Protein AF-A0A947KTF3-F1 (afdb_monomer_lite)

pLDDT: mean 92.37, std 8.35, range [45.25, 97.62]

Secondary structure (DSSP, 8-state):
---HHHHHHHHHHHHTT---HHHHHTTS-HHHHHHHHHHHHT--HHHHHHHTGGGS-HHHHHHH--HHHHHHHHHHHHHHHH---

Foldseek 3Di:
DDAVVNLVVLLVCVVVVVDDLCVVQVPPDLVVLVVVLVVLVPDDVVSCCVPPLVPDDPVVSVVSVDVVNSVVSSVSNNDSSNPDD

Sequence (85 aa):
MTQVRDLFDLDLLLSSGAVIPANETASIPADLLQEAEQRCLAMRFGDFKSQVLSYLAPDHQVAYDDPEVWDHMVLRVTEALRGQR

Radius of gyration: 13.0 Å; chains: 1; bounding box: 33×26×32 Å

Structure (mmCIF, N/CA/C/O backbone):
data_AF-A0A947KTF3-F1
#
_entry.id   AF-A0A947KTF3-F1
#
loop_
_atom_site.group_PDB
_atom_site.id
_atom_site.type_symbol
_atom_site.label_atom_id
_atom_site.label_alt_id
_atom_site.label_comp_id
_atom_site.label_asym_id
_atom_site.label_entity_id
_atom_site.label_seq_id
_atom_site.pdbx_PDB_ins_code
_atom_site.Cartn_x
_atom_site.Cartn_y
_atom_site.Cartn_z
_atom_site.occupancy
_atom_site.B_iso_or_equiv
_atom_site.auth_seq_id
_atom_site.auth_comp_id
_atom_site.auth_asym_id
_atom_site.auth_atom_id
_atom_site.pdbx_PDB_model_num
ATOM 1 N N . MET A 1 1 ? -2.723 12.715 -9.361 1.00 58.34 1 MET A N 1
ATOM 2 C CA . MET A 1 1 ? -3.239 12.546 -7.986 1.00 58.34 1 MET A CA 1
ATOM 3 C C . MET A 1 1 ? -3.396 11.055 -7.778 1.00 58.34 1 MET A C 1
ATOM 5 O O . MET A 1 1 ? -4.116 10.461 -8.563 1.00 58.34 1 MET A O 1
ATOM 9 N N . THR A 1 2 ? -2.686 10.465 -6.820 1.00 75.38 2 THR A N 1
ATOM 10 C CA . THR A 1 2 ? -2.847 9.047 -6.451 1.00 75.38 2 THR A CA 1
ATOM 11 C C . THR A 1 2 ? -3.679 9.006 -5.181 1.00 75.38 2 THR A C 1
ATOM 13 O O . THR A 1 2 ? -3.396 9.770 -4.256 1.00 75.38 2 THR A O 1
ATOM 16 N N . GLN A 1 3 ? -4.729 8.193 -5.163 1.00 88.81 3 GLN A N 1
ATOM 17 C CA . GLN A 1 3 ? -5.649 8.092 -4.036 1.00 88.81 3 GLN A CA 1
ATOM 18 C C . GLN A 1 3 ? -5.355 6.835 -3.224 1.00 88.81 3 GLN A C 1
ATOM 20 O O . GLN A 1 3 ? -4.866 5.837 -3.745 1.00 88.81 3 GLN A O 1
ATOM 25 N N . VAL A 1 4 ? -5.713 6.860 -1.943 1.00 92.31 4 VAL A N 1
ATOM 26 C CA . VAL A 1 4 ? -5.570 5.687 -1.068 1.00 92.31 4 VAL A CA 1
ATOM 27 C C . VAL A 1 4 ? -6.454 4.522 -1.525 1.00 92.31 4 VAL A C 1
ATOM 29 O O . VAL A 1 4 ? -6.117 3.359 -1.321 1.00 92.31 4 VAL A O 1
ATOM 32 N N . ARG A 1 5 ? -7.556 4.832 -2.216 1.00 94.06 5 ARG A N 1
ATOM 33 C CA . ARG A 1 5 ? -8.388 3.833 -2.884 1.00 94.06 5 ARG A CA 1
ATOM 34 C C . ARG A 1 5 ? -7.615 3.034 -3.933 1.00 94.06 5 ARG A C 1
ATOM 36 O O . ARG A 1 5 ? -7.786 1.825 -3.979 1.00 94.06 5 ARG A O 1
ATOM 43 N N . ASP A 1 6 ? -6.744 3.678 -4.712 1.00 94.25 6 ASP A N 1
ATOM 44 C CA . ASP A 1 6 ? -5.949 2.988 -5.734 1.00 94.25 6 ASP A CA 1
ATOM 45 C C . ASP A 1 6 ? -5.023 1.947 -5.081 1.00 94.25 6 ASP A C 1
ATOM 47 O O . ASP A 1 6 ? -4.878 0.839 -5.586 1.00 94.25 6 ASP A O 1
ATOM 51 N N . LEU A 1 7 ? -4.441 2.278 -3.921 1.00 95.38 7 LEU A N 1
ATOM 52 C CA . LEU A 1 7 ? -3.609 1.355 -3.143 1.00 95.38 7 LEU A CA 1
ATOM 53 C C . LEU A 1 7 ? -4.420 0.158 -2.634 1.00 95.38 7 LEU A C 1
ATOM 55 O O . LEU A 1 7 ? -3.969 -0.978 -2.748 1.00 95.38 7 LEU A O 1
ATOM 59 N N . PHE A 1 8 ? -5.618 0.403 -2.101 1.00 96.25 8 PHE A N 1
ATOM 60 C CA . PHE A 1 8 ? -6.509 -0.662 -1.638 1.00 96.25 8 PHE A CA 1
ATOM 61 C C . PHE A 1 8 ? -6.969 -1.573 -2.782 1.00 96.25 8 PHE A C 1
ATOM 63 O O . PHE A 1 8 ? -6.892 -2.793 -2.660 1.00 96.25 8 PHE A O 1
ATOM 70 N N . ASP A 1 9 ? -7.389 -0.996 -3.909 1.00 94.94 9 ASP A N 1
ATOM 71 C CA . ASP A 1 9 ? -7.818 -1.756 -5.084 1.00 94.94 9 ASP A CA 1
ATOM 72 C C . ASP A 1 9 ? -6.653 -2.601 -5.641 1.00 94.94 9 ASP A C 1
ATOM 74 O O . ASP A 1 9 ? -6.844 -3.767 -5.990 1.00 94.94 9 ASP A O 1
ATOM 78 N N . LEU A 1 10 ? -5.426 -2.065 -5.656 1.00 94.81 10 LEU A N 1
ATOM 79 C CA . LEU A 1 10 ? -4.229 -2.825 -6.025 1.00 94.81 10 LEU A CA 1
ATOM 80 C C . LEU A 1 10 ? -3.937 -3.967 -5.044 1.00 94.81 10 LEU A C 1
ATOM 82 O O . LEU A 1 10 ? -3.694 -5.084 -5.496 1.00 94.81 10 LEU A O 1
ATOM 86 N N . ASP A 1 11 ? -3.986 -3.735 -3.730 1.00 96.31 11 ASP A N 1
ATOM 87 C CA . ASP A 1 11 ? -3.794 -4.804 -2.740 1.00 96.31 11 ASP A CA 1
ATOM 88 C C . ASP A 1 11 ? -4.841 -5.919 -2.897 1.00 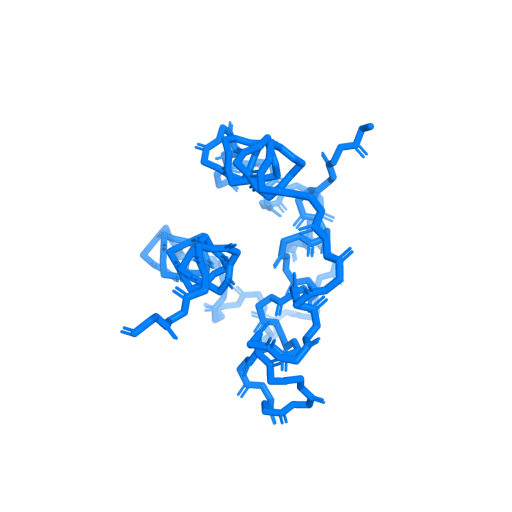96.31 11 ASP A C 1
ATOM 90 O O . ASP A 1 11 ? -4.487 -7.097 -2.845 1.00 96.31 11 ASP A O 1
ATOM 94 N N . LEU A 1 12 ? -6.101 -5.574 -3.184 1.00 95.50 12 LEU A N 1
ATOM 95 C CA . LEU A 1 12 ? -7.153 -6.552 -3.471 1.00 95.50 12 LEU A CA 1
ATOM 96 C C . LEU A 1 12 ? -6.858 -7.374 -4.733 1.00 95.50 12 LEU A C 1
ATOM 98 O O . LEU A 1 12 ? -7.009 -8.600 -4.731 1.00 95.50 12 LEU A O 1
ATOM 102 N N . LEU A 1 13 ? -6.424 -6.727 -5.816 1.00 95.75 13 LEU A N 1
ATOM 103 C CA . LEU A 1 13 ? -6.058 -7.414 -7.058 1.00 95.75 13 LEU A CA 1
ATOM 104 C C . LEU A 1 13 ? -4.861 -8.353 -6.852 1.00 95.75 13 LEU A C 1
ATOM 106 O O . LEU A 1 13 ? -4.871 -9.484 -7.338 1.00 95.75 13 LEU A O 1
ATOM 110 N N . LEU A 1 14 ? -3.859 -7.913 -6.090 1.00 94.94 14 LEU A N 1
ATOM 111 C CA . LEU A 1 14 ? -2.682 -8.709 -5.747 1.00 94.94 14 LEU A CA 1
ATOM 112 C C . LEU A 1 14 ? -3.050 -9.899 -4.857 1.00 94.94 14 LEU A C 1
ATOM 114 O O . LEU A 1 14 ? -2.676 -11.034 -5.144 1.00 94.94 14 LEU A O 1
ATOM 118 N N . SER A 1 15 ? -3.817 -9.653 -3.796 1.00 93.50 15 SER A N 1
ATOM 119 C CA . SER A 1 15 ? -4.208 -10.666 -2.812 1.00 93.50 15 SER A CA 1
ATOM 120 C C . SER A 1 15 ? -5.184 -11.699 -3.377 1.00 93.50 15 SER A C 1
ATOM 122 O O . SER A 1 15 ? -5.200 -12.841 -2.923 1.00 93.50 15 SER A O 1
ATOM 124 N N . SER A 1 16 ? -5.972 -11.333 -4.391 1.00 94.44 16 SER A N 1
ATOM 125 C CA . SER A 1 16 ? -6.847 -12.268 -5.110 1.00 94.44 16 SER A CA 1
ATOM 126 C C . SER A 1 16 ? -6.117 -13.111 -6.162 1.00 94.44 16 SER A C 1
ATOM 128 O O . SER A 1 16 ? -6.695 -14.069 -6.674 1.00 94.44 16 SER A O 1
ATOM 130 N N . GLY A 1 17 ? -4.869 -12.770 -6.504 1.00 92.50 17 GLY A N 1
ATOM 131 C CA . GLY A 1 17 ? -4.136 -13.399 -7.605 1.00 92.50 17 GLY A CA 1
ATOM 132 C C . GLY A 1 17 ? -4.694 -13.056 -8.990 1.00 92.50 17 GLY A C 1
ATOM 133 O O . GLY A 1 17 ? -4.355 -13.727 -9.964 1.00 92.50 17 GLY A O 1
ATOM 134 N N . ALA A 1 18 ? -5.549 -12.031 -9.094 1.00 93.19 18 ALA A N 1
ATOM 135 C CA . ALA A 1 18 ? -6.128 -11.584 -10.360 1.00 93.19 18 ALA A CA 1
ATOM 136 C C . ALA A 1 18 ? -5.082 -10.957 -11.295 1.00 93.19 18 ALA A C 1
ATOM 138 O O . ALA A 1 18 ? -5.280 -10.929 -12.509 1.00 93.19 18 ALA A O 1
ATOM 139 N N . VAL A 1 19 ? -3.977 -10.464 -10.730 1.00 90.69 19 VAL A N 1
ATOM 140 C CA . VAL A 1 19 ? -2.874 -9.842 -11.465 1.00 90.69 19 VAL A CA 1
ATOM 141 C C . VAL A 1 19 ? -1.538 -10.469 -11.086 1.00 90.69 19 VAL A C 1
ATOM 143 O O . VAL A 1 19 ? -1.314 -10.866 -9.942 1.00 90.69 19 VAL A O 1
ATOM 146 N N . ILE A 1 20 ? -0.628 -10.520 -12.058 1.00 90.06 20 ILE A N 1
ATOM 147 C CA . ILE A 1 20 ? 0.760 -10.937 -11.850 1.00 90.06 20 ILE A CA 1
ATOM 148 C C . ILE A 1 20 ? 1.631 -9.681 -11.982 1.00 90.06 20 ILE A C 1
ATOM 150 O O . ILE A 1 20 ? 1.775 -9.183 -13.101 1.00 90.06 20 ILE A O 1
ATOM 154 N N . PRO A 1 21 ? 2.243 -9.171 -10.894 1.00 89.62 21 PRO A N 1
ATOM 155 C CA . PRO A 1 21 ? 2.965 -7.892 -10.895 1.00 89.62 21 PRO A CA 1
ATOM 156 C C . PRO A 1 21 ? 3.994 -7.751 -12.014 1.00 89.62 21 PRO A C 1
ATOM 158 O O . PRO A 1 21 ? 4.086 -6.707 -12.656 1.00 89.62 21 PRO A O 1
ATOM 161 N N . ALA A 1 22 ? 4.743 -8.823 -12.279 1.00 88.12 22 ALA A N 1
ATOM 162 C CA . ALA A 1 22 ? 5.773 -8.837 -13.309 1.00 88.12 22 ALA A CA 1
ATOM 163 C C . ALA A 1 22 ? 5.205 -8.606 -14.719 1.00 88.12 22 ALA A C 1
ATOM 165 O O . ALA A 1 22 ? 5.872 -7.989 -15.542 1.00 88.12 22 ALA A O 1
ATOM 166 N N . ASN A 1 23 ? 3.977 -9.056 -14.993 1.00 89.94 23 ASN A N 1
ATOM 167 C CA . ASN A 1 23 ? 3.333 -8.856 -16.290 1.00 89.94 23 ASN A CA 1
ATOM 168 C C . ASN A 1 23 ? 2.795 -7.428 -16.422 1.00 89.94 23 ASN A C 1
ATOM 170 O O . ASN A 1 23 ? 2.998 -6.794 -17.454 1.00 89.94 23 ASN A O 1
ATOM 174 N N . GLU A 1 24 ? 2.158 -6.911 -15.369 1.00 89.38 24 GLU A N 1
ATOM 175 C CA . GLU A 1 24 ? 1.520 -5.588 -15.392 1.00 89.38 24 GLU A CA 1
ATOM 176 C C . GLU A 1 24 ? 2.539 -4.438 -15.3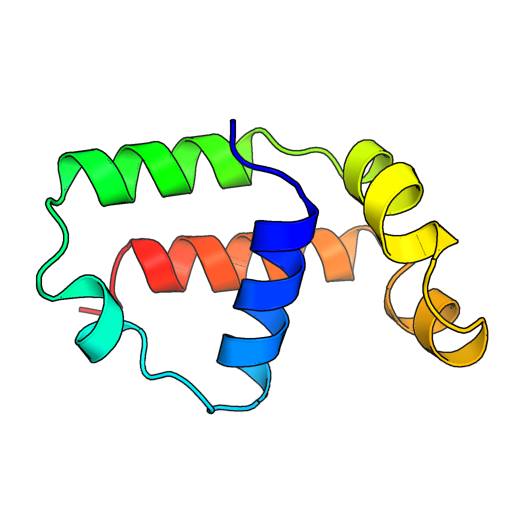96 1.00 89.38 24 GLU A C 1
ATOM 178 O O . GLU A 1 24 ? 2.288 -3.372 -15.956 1.00 89.38 24 GLU A O 1
ATOM 183 N N . THR A 1 25 ? 3.715 -4.646 -14.798 1.00 90.38 25 THR A N 1
ATOM 184 C CA . THR A 1 25 ? 4.766 -3.619 -14.711 1.00 90.38 25 THR A CA 1
ATOM 185 C C . THR A 1 25 ? 5.778 -3.672 -15.858 1.00 90.38 25 THR A C 1
ATOM 187 O O . THR A 1 25 ? 6.511 -2.705 -16.055 1.00 90.38 25 THR A O 1
ATOM 190 N N . ALA A 1 26 ? 5.798 -4.740 -16.669 1.00 88.81 26 ALA A N 1
ATOM 191 C CA . ALA A 1 26 ? 6.818 -4.969 -17.703 1.00 88.81 26 ALA A CA 1
ATOM 192 C C . ALA A 1 26 ? 6.938 -3.843 -18.744 1.00 88.81 26 ALA A C 1
ATOM 194 O O . ALA A 1 26 ? 8.032 -3.573 -19.241 1.00 88.81 26 ALA A O 1
ATOM 195 N N . SER A 1 27 ? 5.824 -3.197 -19.098 1.00 90.56 27 SER A N 1
ATOM 196 C CA . SER A 1 27 ? 5.793 -2.101 -20.075 1.00 90.56 27 SER A CA 1
ATOM 197 C C . SER A 1 27 ? 5.838 -0.708 -19.444 1.00 90.56 27 SER A C 1
ATOM 199 O O . SER A 1 27 ? 5.780 0.284 -20.171 1.00 90.56 27 SER A O 1
ATOM 201 N N . ILE A 1 28 ? 5.894 -0.610 -18.113 1.00 91.88 28 ILE A N 1
ATOM 202 C CA . ILE A 1 28 ? 5.864 0.668 -17.401 1.00 91.88 28 ILE A CA 1
ATOM 203 C C . ILE A 1 28 ? 7.305 1.167 -17.197 1.00 91.88 28 ILE A C 1
ATOM 205 O O . ILE A 1 28 ? 8.151 0.421 -16.702 1.00 91.88 28 ILE A O 1
ATOM 209 N N . PRO A 1 29 ? 7.611 2.427 -17.554 1.00 94.94 29 PRO A N 1
ATOM 210 C CA . PRO A 1 29 ? 8.898 3.050 -17.257 1.00 94.94 29 PRO A CA 1
ATOM 211 C C . PRO A 1 29 ? 9.279 2.976 -15.768 1.00 94.94 29 PRO A C 1
ATOM 213 O O . PRO A 1 29 ? 8.455 3.220 -14.885 1.00 94.94 29 PRO A O 1
ATOM 216 N N . ALA A 1 30 ? 10.546 2.663 -15.487 1.00 92.31 30 ALA A N 1
ATOM 217 C CA . ALA A 1 30 ? 11.038 2.452 -14.122 1.00 92.31 30 ALA A CA 1
ATOM 218 C C . ALA A 1 30 ? 10.932 3.703 -13.231 1.00 92.31 30 ALA A C 1
ATOM 220 O O . ALA A 1 30 ? 10.683 3.589 -12.034 1.00 92.31 30 ALA A O 1
ATOM 221 N N . ASP A 1 31 ? 11.084 4.894 -13.808 1.00 94.88 31 ASP A N 1
ATOM 222 C CA . ASP A 1 31 ? 10.900 6.176 -13.127 1.00 94.88 31 ASP A CA 1
ATOM 223 C C . ASP A 1 31 ? 9.444 6.390 -12.689 1.00 94.88 31 ASP A C 1
ATOM 225 O O . ASP A 1 31 ? 9.202 6.862 -11.578 1.00 94.88 31 ASP A O 1
ATOM 229 N N . LEU A 1 32 ? 8.475 5.968 -13.508 1.00 94.12 32 LEU A N 1
ATOM 230 C CA . LEU A 1 32 ? 7.058 6.006 -13.140 1.00 94.12 32 LEU A CA 1
ATOM 231 C C . LEU A 1 32 ? 6.724 4.994 -12.039 1.00 94.12 32 LEU A C 1
ATOM 233 O O . LEU A 1 32 ? 5.949 5.317 -11.138 1.00 94.12 32 LEU A O 1
ATOM 237 N N . LEU A 1 33 ? 7.322 3.799 -12.073 1.00 94.44 33 LEU A N 1
ATOM 238 C CA . LEU A 1 33 ? 7.166 2.800 -11.007 1.00 94.44 33 LEU A CA 1
ATOM 239 C C . LEU A 1 33 ? 7.742 3.305 -9.680 1.00 94.44 33 LEU A C 1
ATOM 241 O O . LEU A 1 33 ? 7.080 3.212 -8.647 1.00 94.44 33 LEU A O 1
ATOM 245 N N . GLN A 1 34 ? 8.929 3.914 -9.716 1.00 94.31 34 GLN A N 1
ATOM 246 C CA . GLN A 1 34 ? 9.543 4.526 -8.542 1.00 94.31 34 GLN A CA 1
ATOM 247 C C . GLN A 1 34 ? 8.692 5.685 -8.006 1.00 94.31 34 GLN A C 1
ATOM 249 O O . GLN A 1 34 ? 8.512 5.819 -6.796 1.00 94.31 34 GLN A O 1
ATOM 254 N N . GLU A 1 35 ? 8.130 6.522 -8.880 1.00 94.81 35 GLU A N 1
ATOM 255 C CA . GLU A 1 35 ? 7.231 7.594 -8.453 1.00 94.81 35 GLU A CA 1
ATOM 256 C C . GLU A 1 35 ? 5.955 7.037 -7.797 1.00 94.81 35 GLU A C 1
ATOM 258 O O . GLU A 1 35 ? 5.532 7.530 -6.749 1.00 94.81 35 GLU A O 1
ATOM 263 N N . ALA A 1 36 ? 5.349 5.997 -8.376 1.00 94.19 36 ALA A N 1
ATOM 264 C CA . ALA A 1 36 ? 4.178 5.331 -7.809 1.00 94.19 36 ALA A CA 1
ATOM 265 C C . ALA A 1 36 ? 4.474 4.732 -6.426 1.00 94.19 36 ALA A C 1
ATOM 267 O O . ALA A 1 36 ? 3.679 4.901 -5.499 1.00 94.19 36 ALA A O 1
ATOM 268 N N . GLU A 1 37 ? 5.642 4.110 -6.261 1.00 95.19 37 GLU A N 1
ATOM 269 C CA . GLU A 1 37 ? 6.112 3.577 -4.984 1.00 95.19 37 GLU A CA 1
ATOM 270 C C . GLU A 1 37 ? 6.216 4.679 -3.921 1.00 95.19 37 GLU A C 1
ATOM 272 O O . GLU A 1 37 ? 5.627 4.562 -2.845 1.00 95.19 37 GLU A O 1
ATOM 277 N N . GLN A 1 38 ? 6.904 5.785 -4.229 1.00 95.06 38 GLN A N 1
ATOM 278 C CA . GLN A 1 38 ? 7.059 6.905 -3.293 1.00 95.06 38 GLN A CA 1
ATOM 279 C C . GLN A 1 38 ? 5.711 7.511 -2.895 1.00 95.06 38 GLN A C 1
ATOM 281 O O . GLN A 1 38 ? 5.509 7.882 -1.738 1.00 95.06 38 GLN A O 1
ATOM 286 N N . ARG A 1 39 ? 4.761 7.582 -3.835 1.00 94.81 39 ARG A N 1
ATOM 287 C CA . ARG A 1 39 ? 3.401 8.045 -3.540 1.00 94.81 39 ARG A CA 1
ATOM 288 C C . ARG A 1 39 ? 2.667 7.102 -2.591 1.00 94.81 39 ARG A C 1
ATOM 290 O O . ARG A 1 39 ? 2.003 7.604 -1.692 1.00 94.81 39 ARG A O 1
ATOM 297 N N . CYS A 1 40 ? 2.803 5.784 -2.749 1.00 94.44 40 CYS A N 1
ATOM 298 C CA . CYS A 1 40 ? 2.209 4.806 -1.830 1.00 94.44 40 CYS A CA 1
ATOM 299 C C . CYS A 1 40 ? 2.796 4.937 -0.417 1.00 94.44 40 CYS A C 1
ATOM 301 O O . CYS A 1 40 ? 2.045 5.009 0.551 1.00 94.44 40 CYS A O 1
ATOM 303 N N . LEU A 1 41 ? 4.123 5.059 -0.301 1.00 94.12 41 LEU A N 1
ATOM 304 C CA . LEU A 1 41 ? 4.817 5.217 0.986 1.00 94.12 41 LEU A CA 1
ATOM 305 C C . LEU A 1 41 ? 4.468 6.524 1.716 1.00 94.12 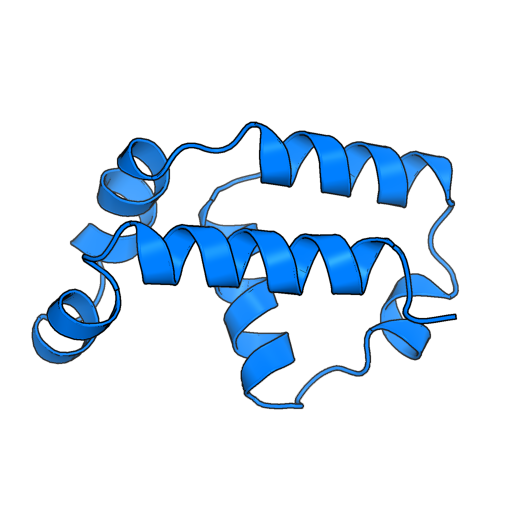41 LEU A C 1
ATOM 307 O O . LEU A 1 41 ? 4.581 6.603 2.936 1.00 94.12 41 LEU A O 1
ATOM 311 N N . ALA A 1 42 ? 4.060 7.563 0.984 1.00 95.06 42 ALA A N 1
ATOM 312 C CA . ALA A 1 42 ? 3.661 8.843 1.565 1.00 95.06 42 ALA A CA 1
ATOM 313 C C . ALA A 1 42 ? 2.219 8.854 2.110 1.00 95.06 42 ALA A C 1
ATOM 315 O O . ALA A 1 42 ? 1.848 9.794 2.822 1.00 95.06 42 ALA A O 1
ATOM 316 N N . MET A 1 43 ? 1.398 7.852 1.771 1.00 94.44 43 MET A N 1
ATOM 317 C CA . MET A 1 43 ? 0.016 7.753 2.244 1.00 94.44 43 MET A CA 1
ATOM 318 C C . MET A 1 43 ? -0.035 7.388 3.725 1.00 94.44 43 MET A C 1
ATOM 320 O O . MET A 1 43 ? 0.813 6.661 4.239 1.00 94.44 43 MET A O 1
ATOM 324 N N . ARG A 1 44 ? -1.057 7.884 4.426 1.00 95.44 44 ARG A N 1
ATOM 325 C CA . ARG A 1 44 ? -1.217 7.651 5.862 1.00 95.44 44 ARG A CA 1
ATOM 326 C C . ARG A 1 44 ? -2.426 6.777 6.132 1.00 95.44 44 ARG A C 1
ATOM 328 O O . ARG A 1 44 ? -3.472 6.941 5.510 1.00 95.44 44 ARG A O 1
ATOM 335 N N . PHE A 1 45 ? -2.335 5.958 7.176 1.00 96.75 45 PHE A N 1
ATOM 336 C CA . PHE A 1 45 ? -3.467 5.163 7.646 1.00 96.75 45 PHE A CA 1
ATOM 337 C C . PHE A 1 45 ? -4.715 6.018 7.948 1.00 96.75 45 PHE A C 1
ATOM 339 O O . PHE A 1 45 ? -5.834 5.613 7.662 1.00 96.75 45 PHE A O 1
ATOM 346 N N . GLY A 1 46 ? -4.556 7.253 8.440 1.00 96.06 46 GLY A N 1
ATOM 347 C CA . GLY A 1 46 ? -5.692 8.168 8.638 1.00 96.06 46 GLY A CA 1
ATOM 348 C C . GLY A 1 46 ? -6.438 8.531 7.342 1.00 96.06 46 GLY A C 1
ATOM 349 O O . GLY A 1 46 ? -7.667 8.659 7.344 1.00 96.06 46 GLY A O 1
ATOM 350 N N . ASP A 1 47 ? -5.721 8.636 6.221 1.00 93.69 47 ASP A N 1
ATOM 351 C CA . ASP A 1 47 ? -6.321 8.865 4.905 1.00 93.69 47 ASP A CA 1
ATOM 352 C C . ASP A 1 47 ? -7.079 7.611 4.444 1.00 93.69 47 ASP A C 1
ATOM 354 O O . ASP A 1 47 ? -8.204 7.714 3.959 1.00 93.69 47 ASP A O 1
ATOM 358 N N . PHE A 1 48 ? -6.524 6.420 4.698 1.00 96.19 48 PHE A N 1
ATOM 359 C CA . PHE A 1 48 ? -7.203 5.141 4.466 1.00 96.19 48 PHE A CA 1
ATOM 360 C C . PHE A 1 48 ? -8.500 5.016 5.271 1.00 96.19 48 PHE A C 1
ATOM 362 O O . PHE A 1 48 ? -9.548 4.688 4.707 1.00 96.19 48 PHE A O 1
ATOM 369 N N . LYS A 1 49 ? -8.468 5.357 6.566 1.00 96.06 49 LYS A N 1
ATOM 370 C CA . LYS A 1 49 ? -9.656 5.297 7.427 1.00 96.06 49 LYS A CA 1
ATOM 371 C C . LYS A 1 49 ? -10.794 6.172 6.901 1.00 96.06 49 LYS A C 1
ATOM 373 O O . LYS A 1 49 ? -11.951 5.759 6.887 1.00 96.06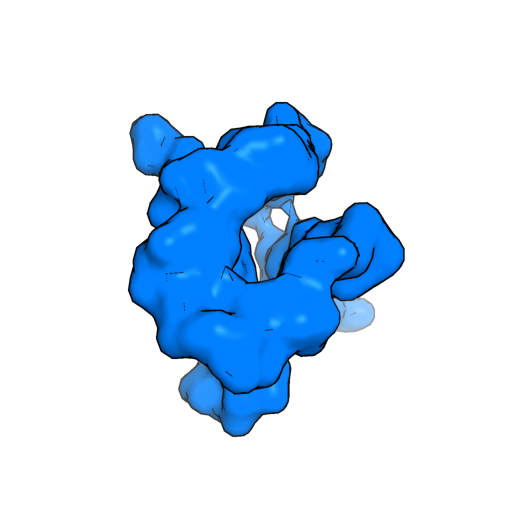 49 LYS A O 1
ATOM 378 N N . SER A 1 50 ? -10.468 7.390 6.473 1.00 94.25 50 SER A N 1
ATOM 379 C CA . SER A 1 50 ? -11.469 8.366 6.032 1.00 94.25 50 SER A CA 1
ATOM 380 C C . SER A 1 50 ? -11.991 8.110 4.617 1.00 94.25 50 SER A C 1
ATOM 382 O O . SER A 1 50 ? -13.175 8.341 4.371 1.00 94.25 50 SER A O 1
ATOM 384 N N . GLN A 1 51 ? -11.142 7.632 3.703 1.00 94.06 51 GLN A N 1
ATOM 385 C CA . GLN A 1 51 ? -11.468 7.521 2.277 1.00 94.06 51 GLN A CA 1
ATOM 386 C C . GLN A 1 51 ? -11.884 6.117 1.834 1.00 94.06 51 GLN A C 1
ATOM 388 O O . GLN A 1 51 ? -12.550 5.993 0.809 1.00 94.06 51 GLN A O 1
ATOM 393 N N . VAL A 1 52 ? -11.503 5.072 2.575 1.00 95.88 52 VAL A N 1
ATOM 394 C CA . VAL A 1 52 ? -11.782 3.676 2.208 1.00 95.88 52 VAL A CA 1
ATOM 395 C C . VAL A 1 52 ? -12.560 2.977 3.313 1.00 95.88 52 VAL A C 1
ATOM 397 O O . VAL A 1 52 ? -13.705 2.588 3.094 1.00 95.88 52 VAL A O 1
ATOM 400 N N . LEU A 1 53 ? -11.976 2.865 4.509 1.00 95.62 53 LEU A N 1
ATOM 401 C CA . LEU A 1 53 ? -12.536 2.070 5.604 1.00 95.62 53 LEU A CA 1
ATOM 402 C C . LEU A 1 53 ? -13.968 2.491 5.963 1.00 95.62 53 LEU A C 1
ATOM 404 O O . LEU A 1 53 ? -14.840 1.642 6.104 1.00 95.62 53 LEU A O 1
ATOM 408 N N . SER A 1 54 ? -14.224 3.799 6.049 1.00 95.00 54 SER A N 1
ATOM 409 C CA . SER A 1 54 ? -15.537 4.373 6.380 1.00 95.00 54 SER A CA 1
ATOM 410 C C . SER A 1 54 ? -16.666 3.969 5.419 1.00 95.00 54 SER A C 1
ATOM 412 O O . SER A 1 54 ? -17.837 4.034 5.795 1.00 95.00 54 SER A O 1
ATOM 414 N N . TYR A 1 55 ? -16.324 3.536 4.203 1.00 94.94 55 TYR A N 1
ATOM 415 C CA . TYR A 1 55 ? -17.267 3.114 3.168 1.00 94.94 55 TYR A CA 1
ATOM 416 C C . TYR A 1 55 ? -17.380 1.588 3.030 1.00 94.94 55 TYR A C 1
ATOM 418 O O . TYR A 1 55 ? -18.239 1.114 2.285 1.00 94.94 55 TYR A O 1
ATOM 426 N N . LEU A 1 56 ? -16.547 0.807 3.728 1.00 94.69 56 LEU A N 1
ATOM 427 C CA . LEU A 1 56 ? -16.658 -0.652 3.743 1.00 94.69 56 LEU A CA 1
ATOM 428 C C . LEU A 1 56 ? -17.846 -1.099 4.602 1.00 94.69 56 LEU A C 1
ATOM 430 O O . LEU A 1 56 ? -18.250 -0.410 5.541 1.00 94.69 56 LEU A O 1
ATOM 434 N N . ALA A 1 57 ? -18.394 -2.283 4.315 1.00 95.38 57 ALA A N 1
ATOM 435 C CA . ALA A 1 57 ? -19.391 -2.887 5.197 1.00 95.38 57 ALA A CA 1
ATOM 436 C C . ALA A 1 57 ? -18.779 -3.144 6.593 1.00 95.38 57 ALA A C 1
ATOM 438 O O . ALA A 1 57 ? -17.595 -3.482 6.661 1.00 95.38 57 ALA A O 1
ATOM 439 N N . PRO A 1 58 ? -19.550 -3.030 7.694 1.00 93.31 58 PRO A N 1
ATOM 440 C CA . PRO A 1 58 ? -19.019 -3.139 9.058 1.00 93.31 58 PRO A CA 1
ATOM 441 C C . PRO A 1 58 ? -18.179 -4.397 9.308 1.00 93.31 58 PRO A C 1
ATOM 443 O O . PRO A 1 58 ? -17.116 -4.312 9.916 1.00 93.31 58 PRO A O 1
ATOM 446 N N . ASP A 1 59 ? -18.603 -5.538 8.761 1.00 93.50 59 ASP A N 1
ATOM 447 C CA . ASP A 1 59 ? -17.893 -6.815 8.902 1.00 93.50 59 ASP A CA 1
ATOM 448 C C . ASP A 1 59 ? -16.495 -6.782 8.266 1.00 93.50 59 ASP A C 1
ATOM 450 O O . ASP A 1 59 ? -15.560 -7.405 8.765 1.00 93.50 59 ASP A O 1
ATOM 454 N N . HIS A 1 60 ? -16.329 -6.014 7.187 1.00 92.88 60 HIS A N 1
ATOM 455 C CA . HIS A 1 60 ? -15.030 -5.797 6.556 1.00 92.88 60 HIS A CA 1
ATOM 456 C C . HIS A 1 60 ? -14.215 -4.720 7.273 1.00 92.88 60 HIS A C 1
ATOM 458 O O . HIS A 1 60 ? -12.995 -4.834 7.315 1.00 92.88 60 HIS A O 1
ATOM 464 N N . GLN A 1 61 ? -14.848 -3.712 7.884 1.00 95.19 61 GLN A N 1
ATOM 465 C CA . GLN A 1 61 ? -14.118 -2.669 8.615 1.00 95.19 61 GLN A CA 1
ATOM 466 C C . GLN A 1 61 ? -13.255 -3.251 9.735 1.00 95.19 61 GLN A C 1
ATOM 468 O O . GLN A 1 61 ? -12.106 -2.853 9.884 1.00 95.19 61 GLN A O 1
ATOM 473 N N . VAL A 1 62 ? -13.768 -4.239 10.472 1.00 93.38 62 VAL A N 1
ATOM 474 C CA . VAL A 1 62 ? -13.033 -4.880 11.577 1.00 93.38 62 VAL A CA 1
ATOM 475 C C . VAL A 1 62 ? -11.713 -5.500 11.109 1.00 93.38 62 VAL A C 1
ATOM 477 O O . VAL A 1 62 ? -10.732 -5.459 11.841 1.00 93.38 62 VAL A O 1
ATOM 480 N N . ALA A 1 63 ? -11.670 -6.045 9.891 1.00 92.88 63 ALA A N 1
ATOM 481 C CA . ALA A 1 63 ? -10.469 -6.670 9.342 1.00 92.88 63 ALA A CA 1
ATOM 482 C C . ALA A 1 63 ? -9.418 -5.660 8.844 1.00 92.88 63 ALA A C 1
ATOM 484 O O . ALA A 1 63 ? -8.260 -6.031 8.684 1.00 92.88 63 ALA A O 1
ATOM 485 N N . TYR A 1 64 ? -9.817 -4.413 8.578 1.00 95.69 64 TYR A N 1
ATOM 486 C CA . TYR A 1 64 ? -8.957 -3.379 7.993 1.00 95.69 64 TYR A CA 1
ATOM 487 C C . TYR A 1 64 ? -8.671 -2.201 8.939 1.00 95.69 64 TYR A C 1
ATOM 489 O O . TYR A 1 64 ? -7.786 -1.399 8.642 1.00 95.69 64 TYR A O 1
ATOM 497 N N . ASP A 1 65 ? -9.378 -2.067 10.068 1.00 96.19 65 ASP A N 1
ATOM 498 C CA . ASP A 1 65 ? -9.105 -1.035 11.082 1.00 96.19 65 ASP A CA 1
ATOM 499 C C . ASP A 1 65 ? -7.918 -1.402 11.992 1.00 96.19 65 ASP A C 1
ATOM 501 O O . ASP A 1 65 ? -8.013 -1.375 13.219 1.00 96.19 65 ASP A O 1
ATOM 505 N N . ASP A 1 66 ? -6.793 -1.761 11.375 1.00 96.88 66 ASP A N 1
ATOM 506 C CA . ASP A 1 66 ? -5.554 -2.141 12.046 1.00 96.88 66 ASP A CA 1
ATOM 507 C C . ASP A 1 66 ? -4.349 -1.515 11.310 1.00 96.88 66 ASP A C 1
ATOM 509 O O . ASP A 1 66 ? -4.179 -1.746 10.106 1.00 96.88 66 ASP A O 1
ATOM 513 N N . PRO A 1 67 ? -3.505 -0.717 11.996 1.00 96.56 67 PRO A N 1
ATOM 514 C CA . PRO A 1 67 ? -2.282 -0.169 11.415 1.00 96.56 67 PRO A CA 1
ATOM 515 C C . PRO A 1 67 ? -1.337 -1.228 10.828 1.00 96.56 67 PRO A C 1
ATOM 517 O O . PRO A 1 67 ? -0.701 -0.955 9.814 1.00 96.56 67 PRO A O 1
ATOM 520 N N . GLU A 1 68 ? -1.258 -2.429 11.410 1.00 97.44 68 GLU A N 1
ATOM 521 C CA . GLU A 1 68 ? -0.397 -3.499 10.888 1.00 97.44 68 GLU A CA 1
ATOM 522 C C . GLU A 1 68 ? -0.921 -4.034 9.548 1.00 97.44 68 GLU A C 1
ATOM 524 O O . GLU A 1 68 ? -0.146 -4.303 8.628 1.00 97.44 68 GLU A O 1
ATOM 529 N N . VAL A 1 69 ? -2.247 -4.141 9.399 1.00 96.88 69 VAL A N 1
ATOM 530 C CA . VAL A 1 69 ? -2.880 -4.528 8.127 1.00 96.88 69 VAL A CA 1
ATOM 531 C C . VAL A 1 69 ? -2.607 -3.473 7.061 1.00 96.88 69 VAL A C 1
ATOM 533 O O . VAL A 1 69 ? -2.249 -3.819 5.935 1.00 96.88 69 VAL A O 1
ATOM 536 N N . TRP A 1 70 ? -2.710 -2.193 7.418 1.00 97.62 70 TRP A N 1
ATOM 537 C CA . TRP A 1 70 ? -2.345 -1.094 6.529 1.00 97.62 70 TRP A CA 1
ATOM 538 C C . TRP A 1 70 ? -0.881 -1.169 6.079 1.00 97.62 70 TRP A C 1
ATOM 540 O O . TRP A 1 70 ? -0.611 -1.111 4.878 1.00 97.62 70 TRP A O 1
ATOM 550 N N . ASP A 1 71 ? 0.055 -1.347 7.010 1.00 97.31 71 ASP A N 1
ATOM 551 C CA . ASP A 1 71 ? 1.481 -1.433 6.690 1.00 97.31 71 ASP A CA 1
ATOM 552 C C . ASP A 1 71 ? 1.773 -2.621 5.760 1.00 97.31 71 ASP A C 1
ATOM 554 O O . ASP A 1 71 ? 2.525 -2.487 4.791 1.00 97.31 71 ASP A O 1
ATOM 558 N N . HIS A 1 72 ? 1.117 -3.765 5.978 1.00 97.31 72 HIS A N 1
ATOM 559 C CA . HIS A 1 72 ? 1.216 -4.919 5.085 1.00 97.31 72 HIS A CA 1
ATOM 560 C C . HIS A 1 72 ? 0.657 -4.649 3.683 1.00 97.31 72 HIS A C 1
ATOM 562 O O . HIS A 1 72 ? 1.263 -5.089 2.705 1.00 97.31 72 HIS A O 1
ATOM 568 N N . MET A 1 73 ? -0.461 -3.929 3.560 1.00 97.25 73 MET A N 1
ATOM 569 C CA . MET A 1 73 ? -1.006 -3.545 2.252 1.00 97.25 73 MET A CA 1
ATOM 570 C C . MET A 1 73 ? -0.035 -2.634 1.495 1.00 97.25 73 MET A C 1
ATOM 572 O O . MET A 1 73 ? 0.275 -2.880 0.327 1.00 97.25 73 MET A O 1
ATOM 576 N N . VAL A 1 74 ? 0.488 -1.597 2.162 1.00 97.38 74 VAL A N 1
ATOM 577 C CA . VAL A 1 74 ? 1.470 -0.677 1.568 1.00 97.38 74 VAL A CA 1
ATOM 578 C C . VAL A 1 74 ? 2.721 -1.441 1.137 1.00 97.38 74 VAL A C 1
ATOM 580 O O . VAL A 1 74 ? 3.215 -1.239 0.024 1.00 97.38 74 VAL A O 1
ATOM 583 N N . LEU A 1 75 ? 3.217 -2.352 1.978 1.00 96.44 75 LEU A N 1
ATOM 584 C CA . LEU A 1 75 ? 4.375 -3.179 1.658 1.00 96.44 75 LEU A CA 1
ATOM 585 C C . LEU A 1 75 ? 4.113 -4.052 0.426 1.00 96.44 75 LEU A C 1
ATOM 587 O O . LEU A 1 75 ? 4.885 -4.000 -0.527 1.00 96.44 75 LEU A O 1
ATOM 591 N N . ARG A 1 76 ? 2.995 -4.786 0.389 1.00 96.06 76 ARG A N 1
ATOM 592 C CA . ARG A 1 76 ? 2.650 -5.669 -0.735 1.00 96.06 76 ARG A CA 1
ATOM 593 C C . ARG A 1 76 ? 2.567 -4.906 -2.056 1.00 96.06 76 ARG A C 1
ATOM 595 O O . ARG A 1 76 ? 3.110 -5.353 -3.066 1.00 96.06 76 ARG A O 1
ATOM 602 N N . VAL A 1 77 ? 1.907 -3.748 -2.055 1.00 96.19 77 VAL A N 1
ATOM 603 C CA . VAL A 1 77 ? 1.761 -2.912 -3.255 1.00 96.19 77 VAL A CA 1
ATOM 604 C C . VAL A 1 77 ? 3.111 -2.349 -3.694 1.00 96.19 77 VAL A C 1
ATOM 606 O O . VAL A 1 77 ? 3.449 -2.412 -4.874 1.00 96.19 77 VAL A O 1
ATOM 609 N N . THR A 1 78 ? 3.921 -1.835 -2.768 1.00 95.69 78 THR A N 1
ATOM 610 C CA . THR A 1 78 ? 5.237 -1.2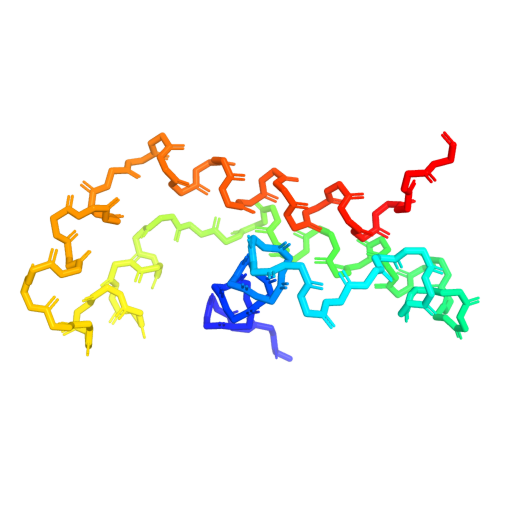70 -3.112 1.00 95.69 78 THR A CA 1
ATOM 611 C C . THR A 1 78 ? 6.219 -2.336 -3.603 1.00 95.69 78 THR A C 1
ATOM 613 O O . THR A 1 78 ? 6.967 -2.085 -4.546 1.00 95.69 78 THR A O 1
ATOM 616 N N . GLU A 1 79 ? 6.178 -3.551 -3.056 1.00 94.62 79 GLU A N 1
ATOM 617 C CA . GLU A 1 79 ? 6.939 -4.693 -3.572 1.00 94.62 79 GLU A CA 1
ATOM 618 C C . GLU A 1 79 ? 6.493 -5.101 -4.981 1.00 94.62 79 GLU A C 1
ATOM 620 O O . GLU A 1 79 ? 7.338 -5.348 -5.845 1.00 94.62 79 GLU A O 1
ATOM 625 N N . ALA 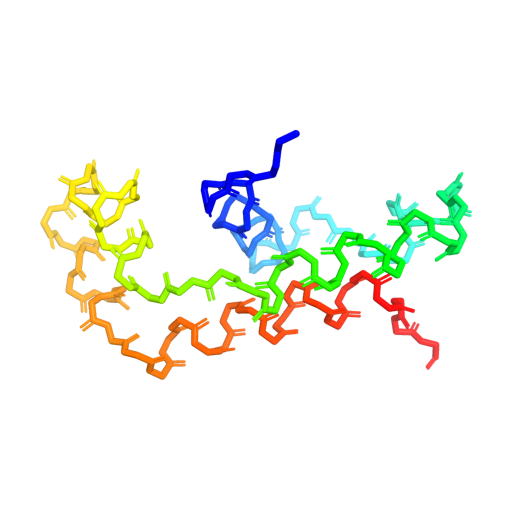A 1 80 ? 5.184 -5.113 -5.245 1.00 94.00 80 ALA A N 1
ATOM 626 C CA . ALA A 1 80 ? 4.655 -5.384 -6.578 1.00 94.00 80 ALA A CA 1
ATOM 627 C C . ALA A 1 80 ? 5.129 -4.342 -7.608 1.00 94.00 80 ALA A C 1
ATOM 629 O O . ALA A 1 80 ? 5.481 -4.712 -8.728 1.00 94.00 80 ALA A O 1
ATOM 630 N N . LEU A 1 81 ? 5.206 -3.063 -7.220 1.00 93.38 81 LEU A N 1
ATOM 631 C CA . LEU A 1 81 ? 5.702 -1.977 -8.074 1.00 93.38 81 LEU A CA 1
ATOM 632 C C . LEU A 1 81 ? 7.207 -2.070 -8.360 1.00 93.38 81 LEU A C 1
ATOM 634 O O . LEU A 1 81 ? 7.637 -1.724 -9.459 1.00 93.38 81 LEU A O 1
ATOM 638 N N . ARG A 1 82 ? 8.011 -2.554 -7.405 1.00 89.50 82 ARG A N 1
ATOM 639 C CA . ARG A 1 82 ? 9.454 -2.785 -7.612 1.00 89.50 82 ARG A CA 1
ATOM 640 C C . ARG A 1 82 ? 9.735 -3.918 -8.604 1.00 89.50 82 ARG A C 1
ATOM 642 O O . ARG A 1 82 ? 10.824 -3.961 -9.178 1.00 89.50 82 ARG A O 1
ATOM 649 N N . GLY A 1 83 ? 8.759 -4.805 -8.800 1.00 74.50 83 GLY A N 1
ATOM 650 C CA . GLY A 1 83 ? 8.906 -6.048 -9.540 1.00 74.50 83 GLY A CA 1
ATOM 651 C C . GLY A 1 83 ? 9.736 -7.047 -8.735 1.00 74.50 83 GLY A C 1
ATOM 652 O O . GLY A 1 83 ? 10.900 -6.800 -8.423 1.00 74.50 83 GLY A O 1
ATOM 653 N N . GLN A 1 84 ? 9.152 -8.198 -8.395 1.00 57.16 84 GLN A N 1
ATOM 654 C CA . GLN A 1 84 ? 9.927 -9.323 -7.869 1.00 57.16 84 GLN A CA 1
ATOM 655 C C . GLN A 1 84 ? 10.887 -9.791 -8.973 1.00 57.16 84 GLN A C 1
ATOM 657 O O . GLN A 1 84 ? 10.461 -10.416 -9.944 1.00 57.16 84 GLN A O 1
ATOM 662 N N . ARG A 1 85 ? 12.159 -9.404 -8.862 1.00 45.25 85 ARG A N 1
ATOM 663 C CA . ARG A 1 85 ? 13.261 -9.918 -9.682 1.00 45.25 85 ARG A CA 1
ATOM 664 C C . ARG A 1 85 ? 13.814 -11.201 -9.092 1.00 45.25 85 ARG A C 1
ATOM 666 O O . ARG A 1 85 ? 13.989 -11.234 -7.854 1.00 45.25 85 ARG A O 1
#